Protein AF-A0A0R3U0Z1-F1 (afdb_monomer_lite)

pLDDT: mean 72.23, std 14.47, range [41.09, 92.5]

Radius of gyration: 38.08 Å; chains: 1; bounding box: 72×52×108 Å

Organism: Rodentolepis nana (NCBI:txid102285)

Foldseek 3Di:
DADPNHPPDDDDPVPPVVVVVVVVVVVVVVVVCVVVVVVVVVCVVVVPPVVVVVVLVVLLVVLLVVLQAPPDPDSVPDDDDDDDPDPDDDSNRSSVVSCVVVVPPDDRHHDPDPDDPVVVPPDPPPPPPDDDPPVVVVVVVVVVCVVVVVVPPDDPDDDDDDDDDD

Structure (mmCIF, N/CA/C/O backbone):
data_AF-A0A0R3U0Z1-F1
#
_entry.id   AF-A0A0R3U0Z1-F1
#
loop_
_atom_site.group_PDB
_atom_site.id
_atom_site.type_symbol
_atom_site.label_atom_id
_atom_site.label_alt_id
_atom_site.label_comp_id
_atom_site.label_asym_id
_atom_site.label_entity_id
_atom_site.label_seq_id
_atom_site.pdbx_PDB_ins_code
_atom_site.Cartn_x
_atom_site.Cartn_y
_atom_site.Cartn_z
_atom_site.occupancy
_atom_site.B_iso_or_equiv
_atom_site.auth_seq_id
_atom_site.auth_comp_id
_atom_site.auth_asym_id
_atom_site.auth_atom_id
_atom_site.pdbx_PDB_model_num
ATOM 1 N N . MET A 1 1 ? 35.908 -20.410 -31.006 1.00 61.03 1 MET A N 1
ATOM 2 C CA . MET A 1 1 ? 35.664 -21.465 -29.996 1.00 61.03 1 MET A CA 1
ATOM 3 C C . MET A 1 1 ? 34.489 -22.310 -30.467 1.00 61.03 1 MET A C 1
ATOM 5 O O . MET A 1 1 ? 33.488 -21.735 -30.870 1.00 61.03 1 MET A O 1
ATOM 9 N N . LEU A 1 2 ? 34.620 -23.638 -30.472 1.00 56.75 2 LEU A N 1
ATOM 10 C CA . LEU A 1 2 ? 33.538 -24.586 -30.775 1.00 56.75 2 LEU A CA 1
ATOM 11 C C . LEU A 1 2 ? 33.122 -25.254 -29.457 1.00 56.75 2 LEU A C 1
ATOM 13 O O . LEU A 1 2 ? 33.997 -25.678 -28.705 1.00 56.75 2 LEU A O 1
ATOM 17 N N . TYR A 1 3 ? 31.822 -25.350 -29.177 1.00 65.00 3 TYR A N 1
ATOM 18 C CA . TYR A 1 3 ? 31.290 -26.142 -28.061 1.00 65.00 3 TYR A CA 1
ATOM 19 C C . TYR A 1 3 ? 30.489 -27.303 -28.647 1.00 65.00 3 TYR A C 1
ATOM 21 O O . TYR A 1 3 ? 29.633 -27.078 -29.499 1.00 65.00 3 TYR A O 1
ATOM 29 N N . CYS A 1 4 ? 30.803 -28.542 -28.252 1.00 76.38 4 CYS A N 1
ATOM 30 C CA . CYS A 1 4 ? 30.176 -29.759 -28.792 1.00 76.38 4 CYS A CA 1
ATOM 31 C C . CYS A 1 4 ? 30.097 -29.780 -30.333 1.00 76.38 4 CYS A C 1
ATOM 33 O O . CYS A 1 4 ? 29.047 -30.052 -30.907 1.00 76.38 4 CYS A O 1
ATOM 35 N N . CYS A 1 5 ? 31.210 -29.457 -31.001 1.00 83.56 5 CYS A N 1
ATOM 36 C CA . CYS A 1 5 ? 31.331 -29.434 -32.467 1.00 83.56 5 CYS A CA 1
ATOM 37 C C . CYS A 1 5 ? 30.418 -28.426 -33.198 1.00 83.56 5 CYS A C 1
ATOM 39 O O . CYS A 1 5 ? 30.415 -28.408 -34.426 1.00 83.56 5 CYS A O 1
ATOM 41 N N . ALA A 1 6 ? 29.709 -27.549 -32.480 1.00 75.19 6 ALA A N 1
ATOM 42 C CA . ALA A 1 6 ? 28.919 -26.465 -33.054 1.00 75.19 6 ALA A CA 1
ATOM 43 C C . ALA A 1 6 ? 29.624 -25.103 -32.875 1.00 75.19 6 ALA A C 1
ATOM 45 O O . ALA A 1 6 ? 30.307 -24.892 -31.861 1.00 75.19 6 ALA A O 1
ATOM 46 N N . PRO A 1 7 ? 29.470 -24.160 -33.832 1.00 73.81 7 PRO A N 1
ATOM 47 C CA . PRO A 1 7 ? 29.913 -22.777 -33.669 1.00 73.81 7 PRO A CA 1
ATOM 48 C C . PRO A 1 7 ? 29.290 -22.187 -32.407 1.00 73.81 7 PRO A C 1
ATOM 50 O O . PRO A 1 7 ? 28.069 -22.064 -32.311 1.00 73.81 7 PRO A O 1
ATOM 53 N N . LEU A 1 8 ? 30.123 -21.830 -31.429 1.00 68.38 8 LEU A N 1
ATOM 54 C CA . LEU A 1 8 ? 29.648 -21.111 -30.257 1.00 68.38 8 LEU A CA 1
ATOM 55 C C . LEU A 1 8 ? 29.430 -19.655 -30.679 1.00 68.38 8 LEU A C 1
ATOM 57 O O . LEU A 1 8 ? 30.377 -18.874 -30.760 1.00 68.38 8 LEU A O 1
ATOM 61 N N . ILE A 1 9 ? 28.188 -19.320 -31.025 1.00 69.69 9 ILE A N 1
ATOM 62 C CA . ILE A 1 9 ? 27.790 -17.956 -31.373 1.00 69.69 9 ILE A CA 1
ATOM 63 C C . ILE A 1 9 ? 27.539 -17.210 -30.062 1.00 69.69 9 ILE A C 1
ATOM 65 O O . ILE A 1 9 ? 26.477 -17.329 -29.455 1.00 69.69 9 ILE A O 1
ATOM 69 N N . THR A 1 10 ? 28.541 -16.471 -29.597 1.00 67.12 10 THR A N 1
ATOM 70 C CA . THR A 1 10 ? 28.412 -15.582 -28.440 1.00 67.12 10 THR A CA 1
ATOM 71 C C . THR A 1 10 ? 27.797 -14.260 -28.886 1.00 67.12 10 THR A C 1
ATOM 73 O O . THR A 1 10 ? 28.242 -13.660 -29.864 1.00 67.12 10 THR A O 1
ATOM 76 N N . ALA A 1 11 ? 26.775 -13.791 -28.174 1.00 68.38 11 ALA A N 1
ATOM 77 C CA . ALA A 1 11 ? 26.224 -12.461 -28.400 1.00 68.38 11 ALA A CA 1
ATOM 78 C C . ALA A 1 11 ? 27.300 -11.396 -28.110 1.00 68.38 11 ALA A C 1
ATOM 80 O O . ALA A 1 11 ? 28.007 -11.484 -27.107 1.00 68.38 11 ALA A O 1
ATOM 81 N N . THR A 1 12 ? 27.430 -10.396 -28.985 1.00 75.25 12 THR A N 1
ATOM 82 C CA . THR A 1 12 ? 28.311 -9.231 -28.780 1.00 75.25 12 THR A CA 1
ATOM 83 C C . THR A 1 12 ? 28.004 -8.540 -27.448 1.00 75.25 12 THR A C 1
ATOM 85 O O . THR A 1 12 ? 26.834 -8.434 -27.080 1.00 75.25 12 THR A O 1
ATOM 88 N N . GLU A 1 13 ? 29.012 -8.011 -26.744 1.00 72.12 13 GLU A N 1
ATOM 89 C CA . GLU A 1 13 ? 28.826 -7.336 -25.439 1.00 72.12 13 GLU A CA 1
ATOM 90 C C . GLU A 1 13 ? 27.731 -6.258 -25.469 1.00 72.12 13 GLU A C 1
ATOM 92 O O . GLU A 1 13 ? 26.917 -6.167 -24.553 1.00 72.12 13 GLU A O 1
ATOM 97 N N . VAL A 1 14 ? 27.625 -5.531 -26.585 1.00 75.88 14 VAL A N 1
ATOM 98 C CA . VAL A 1 14 ? 26.602 -4.497 -26.830 1.00 75.88 14 VAL A CA 1
ATOM 99 C C . VAL A 1 14 ? 25.166 -5.047 -26.752 1.00 75.88 14 VAL A C 1
ATOM 101 O O . VAL A 1 14 ? 24.231 -4.328 -26.412 1.00 75.88 14 VAL A O 1
ATOM 104 N N . THR A 1 15 ? 24.975 -6.335 -27.047 1.00 76.94 15 THR A N 1
ATOM 105 C CA . THR A 1 15 ? 23.671 -7.020 -27.017 1.00 76.94 15 THR A CA 1
ATOM 106 C C . THR A 1 15 ? 23.395 -7.770 -25.712 1.00 76.94 15 THR A C 1
ATOM 108 O O . THR A 1 15 ? 22.242 -8.113 -25.453 1.00 76.94 15 THR A O 1
ATOM 111 N N . LEU A 1 16 ? 24.409 -7.990 -24.867 1.00 82.44 16 LEU A N 1
ATOM 112 C CA . LEU A 1 16 ? 24.247 -8.694 -23.591 1.00 82.44 16 LEU A CA 1
ATOM 113 C C . LEU A 1 16 ? 23.512 -7.839 -22.552 1.00 82.44 16 LEU A C 1
ATOM 115 O O . LEU A 1 16 ? 22.578 -8.324 -21.918 1.00 82.44 16 LEU A O 1
ATOM 119 N N . GLU A 1 17 ? 23.860 -6.557 -22.425 1.00 85.12 17 GLU A N 1
ATOM 120 C CA . GLU A 1 17 ? 23.264 -5.668 -21.417 1.00 85.12 17 GLU A CA 1
ATOM 121 C C . GLU A 1 17 ? 21.737 -5.464 -21.609 1.00 85.12 17 GLU A C 1
ATOM 123 O O . GLU A 1 17 ? 20.979 -5.594 -20.637 1.00 85.12 17 GLU A O 1
ATOM 128 N N . PRO A 1 18 ? 21.213 -5.208 -22.830 1.00 87.50 18 PRO A N 1
ATOM 129 C CA . PRO A 1 18 ? 19.767 -5.120 -23.049 1.00 87.50 18 PRO A CA 1
ATOM 130 C C . PRO A 1 18 ? 19.043 -6.456 -22.828 1.00 87.50 18 PRO A C 1
ATOM 132 O O . PRO A 1 18 ? 17.908 -6.474 -22.331 1.00 87.50 18 PRO A O 1
ATOM 135 N N . LEU A 1 19 ? 19.693 -7.574 -23.177 1.00 87.12 19 LEU A N 1
ATOM 136 C CA . LEU A 1 19 ? 19.143 -8.918 -23.012 1.00 87.12 19 LEU A CA 1
ATOM 137 C C . LEU A 1 19 ? 19.003 -9.268 -21.530 1.00 87.12 19 LEU A C 1
ATOM 139 O O . LEU A 1 19 ? 17.933 -9.694 -21.098 1.00 87.12 19 LEU A O 1
ATOM 143 N N . GLU A 1 20 ? 20.040 -9.008 -20.736 1.00 87.88 20 GLU A N 1
ATOM 144 C CA . GLU A 1 20 ? 20.043 -9.236 -19.293 1.00 87.88 20 GLU A CA 1
ATOM 145 C C . GLU A 1 20 ? 18.968 -8.396 -18.588 1.00 87.88 20 GLU A C 1
ATOM 147 O O . GLU A 1 20 ? 18.186 -8.914 -17.786 1.00 87.88 20 GLU A O 1
ATOM 152 N N . LYS A 1 21 ? 18.841 -7.110 -18.942 1.00 91.00 21 LYS A N 1
ATOM 153 C CA . LYS A 1 21 ? 17.776 -6.238 -18.415 1.00 91.00 21 LYS A CA 1
ATOM 154 C C . LYS A 1 21 ? 16.383 -6.777 -18.734 1.00 91.00 21 LYS A C 1
ATOM 156 O O . LYS A 1 21 ? 15.506 -6.775 -17.865 1.00 91.00 21 LYS A O 1
ATOM 161 N N . THR A 1 22 ? 16.170 -7.241 -19.963 1.00 90.75 22 THR A N 1
ATOM 162 C CA . THR A 1 22 ? 14.886 -7.804 -20.403 1.00 90.75 22 THR A CA 1
ATOM 163 C C . THR A 1 22 ? 14.571 -9.102 -19.671 1.00 90.75 22 THR A C 1
ATOM 165 O O . THR A 1 22 ? 13.462 -9.268 -19.160 1.00 90.75 22 THR A O 1
ATOM 168 N N . HIS A 1 23 ? 15.562 -9.982 -19.546 1.00 90.44 23 HIS A N 1
ATOM 169 C CA . HIS A 1 23 ? 15.442 -11.251 -18.842 1.00 90.44 23 HIS A CA 1
ATOM 170 C C . HIS A 1 23 ? 15.105 -11.041 -17.360 1.00 90.44 23 HIS A C 1
ATOM 172 O O . HIS A 1 23 ? 14.113 -11.571 -16.861 1.00 90.44 23 HIS A O 1
ATOM 178 N N . ASN A 1 24 ? 15.853 -10.180 -16.666 1.00 92.50 24 ASN A N 1
ATOM 179 C CA . ASN A 1 24 ? 15.618 -9.868 -15.255 1.00 92.50 24 ASN A CA 1
ATOM 180 C C . ASN A 1 24 ? 14.246 -9.219 -15.024 1.00 92.50 24 ASN A C 1
ATOM 182 O O . ASN A 1 24 ? 13.575 -9.484 -14.021 1.00 92.50 24 ASN A O 1
ATOM 186 N N . LYS A 1 25 ? 13.781 -8.397 -15.973 1.00 89.81 25 LYS A N 1
ATOM 187 C CA . LYS A 1 25 ? 12.431 -7.827 -15.941 1.00 89.81 25 LYS A CA 1
ATOM 188 C C . LYS A 1 25 ? 11.359 -8.909 -16.093 1.00 89.81 25 LYS A C 1
ATOM 190 O O . LYS A 1 25 ? 10.396 -8.894 -15.327 1.00 89.81 25 LYS A O 1
ATOM 195 N N . ALA A 1 26 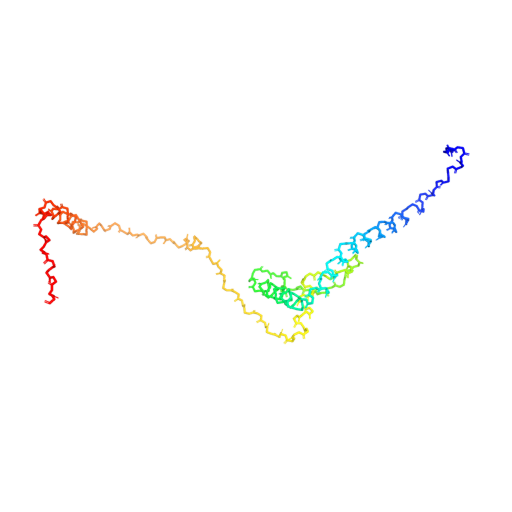? 11.533 -9.845 -17.025 1.00 90.81 26 ALA A N 1
ATOM 196 C CA . ALA A 1 26 ? 10.617 -10.966 -17.223 1.00 90.81 26 ALA A CA 1
ATOM 197 C C . ALA A 1 26 ? 10.558 -11.873 -15.985 1.00 90.81 26 ALA A C 1
ATOM 199 O O . ALA A 1 26 ? 9.470 -12.142 -15.479 1.00 90.81 26 ALA A O 1
ATOM 200 N N . LEU A 1 27 ? 11.711 -12.249 -15.422 1.00 91.31 27 LEU A N 1
ATOM 201 C CA . LEU A 1 27 ? 11.781 -13.049 -14.196 1.00 91.31 27 LEU A CA 1
ATOM 202 C C . LEU A 1 27 ? 11.074 -12.371 -13.023 1.00 91.31 27 LEU A C 1
ATOM 204 O O . LEU A 1 27 ? 10.309 -13.007 -12.304 1.00 91.31 27 LEU A O 1
ATOM 208 N N . ARG A 1 28 ? 11.273 -11.063 -12.833 1.00 91.25 28 ARG A N 1
ATOM 209 C CA . ARG A 1 28 ? 10.599 -10.320 -11.762 1.00 91.25 28 ARG A CA 1
ATOM 210 C C . ARG A 1 28 ? 9.079 -10.296 -11.940 1.00 91.25 28 ARG A C 1
ATOM 212 O O . ARG A 1 28 ? 8.364 -10.368 -10.941 1.00 91.25 28 ARG A O 1
ATOM 219 N N . LEU A 1 29 ? 8.590 -10.192 -13.176 1.00 84.19 29 LEU A N 1
ATOM 220 C CA . LEU A 1 29 ? 7.157 -10.256 -13.479 1.00 84.19 29 LEU A CA 1
ATOM 221 C C . LEU A 1 29 ? 6.587 -11.649 -13.200 1.00 84.19 29 LEU A C 1
ATOM 223 O O . LEU A 1 29 ? 5.560 -11.745 -12.535 1.00 84.19 29 LEU A O 1
ATOM 227 N N . ILE A 1 30 ? 7.273 -12.708 -13.635 1.00 87.06 30 ILE A N 1
ATOM 228 C CA . ILE A 1 30 ? 6.863 -14.099 -13.403 1.00 87.06 30 ILE A CA 1
ATOM 229 C C . ILE A 1 30 ? 6.828 -14.397 -11.902 1.00 87.06 30 ILE A C 1
ATOM 231 O O . ILE A 1 30 ? 5.803 -14.831 -11.386 1.00 87.06 30 ILE A O 1
ATOM 235 N N . THR A 1 31 ? 7.900 -14.085 -11.173 1.00 87.62 31 THR A N 1
ATOM 236 C CA . THR A 1 31 ? 7.974 -14.298 -9.720 1.00 87.62 31 THR A CA 1
ATOM 237 C C . THR A 1 31 ? 6.934 -13.469 -8.968 1.00 87.62 31 THR A C 1
ATOM 239 O O . THR A 1 31 ? 6.323 -13.949 -8.013 1.00 87.62 31 THR A O 1
ATOM 242 N N . GLY A 1 32 ? 6.695 -12.226 -9.401 1.00 87.00 32 GLY A N 1
ATOM 243 C CA . GLY A 1 32 ? 5.632 -11.385 -8.856 1.00 87.00 32 GLY A CA 1
ATOM 244 C C . GLY A 1 32 ? 4.247 -11.996 -9.070 1.00 87.00 32 GLY A C 1
ATOM 245 O O . GLY A 1 32 ? 3.485 -12.103 -8.112 1.00 87.00 32 GLY A O 1
ATOM 246 N N . GLY A 1 33 ? 3.962 -12.450 -10.293 1.00 82.31 33 GLY A N 1
ATOM 247 C CA . GLY A 1 33 ? 2.707 -13.100 -10.665 1.00 82.31 33 GLY A CA 1
ATOM 248 C C . GLY A 1 33 ? 2.471 -14.403 -9.907 1.00 82.31 33 GLY A C 1
ATOM 249 O O . GLY A 1 33 ? 1.416 -14.574 -9.314 1.00 82.31 33 GLY A O 1
ATOM 250 N N . ILE A 1 34 ? 3.468 -15.288 -9.819 1.00 85.38 34 ILE A N 1
ATOM 251 C CA . ILE A 1 34 ? 3.376 -16.540 -9.045 1.00 85.38 34 ILE A CA 1
ATOM 252 C C . ILE A 1 34 ? 3.060 -16.261 -7.569 1.00 85.38 34 ILE A C 1
ATOM 254 O O . ILE A 1 34 ? 2.351 -17.038 -6.936 1.00 85.38 34 ILE A O 1
ATOM 258 N N . LYS A 1 35 ? 3.550 -15.147 -7.011 1.00 82.88 35 LYS A N 1
ATOM 259 C CA . LYS A 1 35 ? 3.258 -14.763 -5.627 1.00 82.88 35 LYS A CA 1
ATOM 260 C C . LYS A 1 35 ? 1.862 -14.159 -5.459 1.00 82.88 35 LYS A C 1
ATOM 262 O O . LYS A 1 35 ? 1.231 -14.411 -4.438 1.00 82.88 35 LYS A O 1
ATOM 267 N N . SER A 1 36 ? 1.391 -13.351 -6.410 1.00 79.38 36 SER A N 1
ATOM 268 C CA . SER A 1 36 ? 0.087 -12.687 -6.302 1.00 79.38 36 SER A CA 1
ATOM 269 C C . SER A 1 36 ? -1.078 -13.589 -6.707 1.00 79.38 36 SER A C 1
ATOM 271 O O . SER A 1 36 ? -2.110 -13.540 -6.055 1.00 79.38 36 SER A O 1
ATOM 273 N N . ILE A 1 37 ? -0.911 -14.469 -7.700 1.00 77.06 37 ILE A N 1
ATOM 274 C CA . ILE A 1 37 ? -1.989 -15.311 -8.248 1.00 77.06 37 ILE A CA 1
ATOM 275 C C . ILE A 1 37 ? -2.672 -16.182 -7.176 1.00 77.06 37 ILE A C 1
ATOM 277 O O . ILE A 1 37 ? -3.898 -16.149 -7.107 1.00 77.06 37 ILE A O 1
ATOM 281 N N . PRO A 1 38 ? -1.962 -16.915 -6.294 1.00 76.62 38 PRO A N 1
ATOM 282 C CA . PRO A 1 38 ? -2.609 -17.682 -5.229 1.00 76.62 38 PRO A CA 1
ATOM 283 C C . PRO A 1 38 ? -3.304 -16.793 -4.193 1.00 76.62 38 PRO A C 1
ATOM 285 O O . PRO A 1 38 ? -4.335 -17.178 -3.656 1.00 76.62 38 PRO A O 1
ATOM 288 N N . ILE A 1 39 ? -2.765 -15.599 -3.924 1.00 78.25 39 ILE A N 1
ATOM 289 C CA . ILE A 1 39 ? -3.358 -14.635 -2.987 1.00 78.25 39 ILE A CA 1
ATOM 290 C C . ILE A 1 39 ? -4.661 -14.079 -3.566 1.00 78.25 39 ILE A C 1
ATOM 292 O O . ILE A 1 39 ? -5.673 -14.051 -2.872 1.00 78.25 39 ILE A O 1
ATOM 296 N N . ASP A 1 40 ? -4.647 -13.685 -4.838 1.00 74.81 40 ASP A N 1
ATOM 297 C CA . ASP A 1 40 ? -5.805 -13.146 -5.547 1.00 74.81 40 ASP A CA 1
ATOM 298 C C . ASP A 1 40 ? -6.880 -14.226 -5.745 1.00 74.81 40 ASP A C 1
ATOM 300 O O . ASP A 1 40 ? -8.061 -13.970 -5.518 1.00 74.81 40 ASP A O 1
ATOM 304 N N . ALA A 1 41 ? -6.481 -15.458 -6.084 1.00 73.94 41 ALA A N 1
ATOM 305 C CA . ALA A 1 41 ? -7.381 -16.605 -6.177 1.00 73.94 41 ALA A CA 1
ATOM 306 C C . ALA A 1 41 ? -8.001 -16.946 -4.817 1.00 73.94 41 ALA A C 1
ATOM 308 O O . ALA A 1 41 ? -9.207 -17.153 -4.730 1.00 73.94 41 ALA A O 1
ATOM 309 N N . MET A 1 42 ? -7.210 -16.946 -3.740 1.00 77.81 42 MET A N 1
ATOM 310 C CA . MET A 1 42 ? -7.724 -17.164 -2.388 1.00 77.81 42 MET A CA 1
ATOM 311 C C . MET A 1 42 ? -8.690 -16.046 -1.982 1.00 77.81 42 MET A C 1
ATOM 313 O O . MET A 1 42 ? -9.758 -16.326 -1.444 1.00 77.81 42 MET A O 1
ATOM 317 N N . LEU A 1 43 ? -8.370 -14.787 -2.286 1.00 71.75 43 LEU A N 1
ATOM 318 C CA . LEU A 1 43 ? -9.250 -13.648 -2.029 1.00 71.75 43 LEU A CA 1
ATOM 319 C C . LEU A 1 43 ? -10.584 -13.772 -2.787 1.00 71.75 43 LEU A C 1
ATOM 321 O O . LEU A 1 43 ? -11.642 -13.534 -2.203 1.00 71.75 43 LEU A O 1
ATOM 325 N N . LEU A 1 44 ? -10.534 -14.189 -4.057 1.00 70.00 44 LEU A N 1
ATOM 326 C CA . LEU A 1 44 ? -11.704 -14.419 -4.906 1.00 70.00 44 LEU A CA 1
ATOM 327 C C . LEU A 1 44 ? -12.566 -15.581 -4.388 1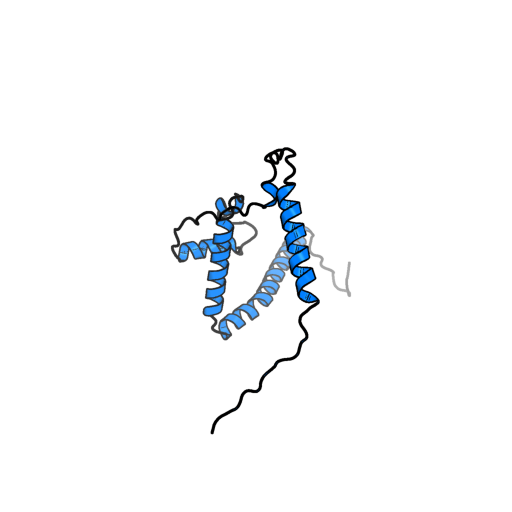.00 70.00 44 LEU A C 1
ATOM 329 O O . LEU A 1 44 ? -13.775 -15.429 -4.248 1.00 70.00 44 LEU A O 1
ATOM 333 N N . VAL A 1 45 ? -11.943 -16.718 -4.060 1.00 66.31 45 VAL A N 1
ATOM 334 C CA . VAL A 1 45 ? -12.619 -17.940 -3.586 1.00 66.31 45 VAL A CA 1
ATOM 335 C C . VAL A 1 45 ? -13.263 -17.739 -2.218 1.00 66.31 45 VAL A C 1
ATOM 337 O O . VAL A 1 45 ? -14.364 -18.223 -1.978 1.00 66.31 45 VAL A O 1
ATOM 340 N N . THR A 1 46 ? -12.611 -16.995 -1.322 1.00 71.19 46 THR A N 1
ATOM 341 C CA . THR A 1 46 ? -13.151 -16.750 0.024 1.00 71.19 46 THR A CA 1
ATOM 342 C C . THR A 1 46 ? -14.277 -15.705 0.010 1.00 71.19 46 THR A C 1
ATOM 344 O O . THR A 1 46 ? -14.934 -15.509 1.030 1.00 71.19 46 THR A O 1
ATOM 347 N N . GLY A 1 47 ? -14.493 -14.990 -1.107 1.00 61.06 47 GLY A N 1
ATOM 348 C CA . GLY A 1 47 ? -15.515 -13.939 -1.218 1.00 61.06 47 GLY A CA 1
ATOM 349 C C . GLY A 1 47 ? -15.378 -12.853 -0.147 1.00 61.06 47 GLY A C 1
ATOM 350 O O . GLY A 1 47 ? -16.352 -12.197 0.223 1.00 61.06 47 GLY A O 1
ATOM 351 N N . SER A 1 48 ? -14.176 -12.687 0.405 1.00 62.62 48 SER A N 1
ATOM 352 C CA . SER A 1 48 ? -13.938 -11.974 1.652 1.00 62.62 48 SER A CA 1
ATOM 353 C C . SER A 1 48 ? -13.815 -10.471 1.410 1.00 62.62 48 SER A C 1
ATOM 355 O O . SER A 1 48 ? -12.815 -9.820 1.718 1.00 62.62 48 SER A O 1
ATOM 357 N N . THR A 1 49 ? -14.893 -9.877 0.901 1.00 63.09 49 THR A N 1
ATOM 358 C CA . THR A 1 49 ? -15.102 -8.422 0.887 1.00 63.09 49 THR A CA 1
ATOM 359 C C . THR A 1 49 ? -14.836 -7.813 2.269 1.00 63.09 49 THR A C 1
ATOM 361 O O . THR A 1 49 ? -14.249 -6.734 2.352 1.00 63.09 49 THR A O 1
ATOM 364 N N . ALA A 1 50 ? -15.151 -8.557 3.337 1.00 68.12 50 ALA A N 1
ATOM 365 C CA . ALA A 1 50 ? -14.851 -8.233 4.731 1.00 68.12 50 ALA A CA 1
ATOM 366 C C . ALA A 1 50 ? -13.344 -8.145 5.058 1.00 68.12 50 ALA A C 1
ATOM 368 O O . ALA A 1 50 ? -12.931 -7.314 5.863 1.00 68.12 50 ALA A O 1
ATOM 369 N N . ILE A 1 51 ? -12.493 -8.965 4.432 1.00 75.69 51 ILE A N 1
ATOM 370 C CA . ILE A 1 51 ? -11.038 -8.911 4.648 1.00 75.69 51 ILE A CA 1
ATOM 371 C C . ILE A 1 51 ? -10.455 -7.709 3.904 1.00 75.69 51 ILE A C 1
ATOM 373 O O . ILE A 1 51 ? -9.669 -6.947 4.468 1.00 75.69 51 ILE A O 1
ATOM 377 N N . CYS A 1 52 ? -10.881 -7.476 2.659 1.00 76.50 52 CYS A N 1
ATOM 378 C CA . CYS A 1 52 ? -10.485 -6.277 1.921 1.00 76.50 52 CYS A CA 1
ATOM 379 C C . CYS A 1 52 ? -10.923 -4.983 2.619 1.00 76.50 52 CYS A C 1
ATOM 381 O O . CYS A 1 52 ? -10.148 -4.025 2.646 1.00 76.50 52 CYS A O 1
ATOM 383 N N . SER A 1 53 ? -12.137 -4.926 3.173 1.00 82.38 53 SER A N 1
ATOM 384 C CA . SER A 1 53 ? -12.600 -3.760 3.932 1.00 82.38 53 SER A CA 1
ATOM 385 C C . SER A 1 53 ? -11.797 -3.574 5.219 1.00 82.38 53 SER A C 1
ATOM 387 O O . SER A 1 53 ? -11.333 -2.462 5.467 1.00 82.38 53 SER A O 1
ATOM 389 N N . LEU A 1 54 ? -11.513 -4.651 5.961 1.00 83.06 54 LEU A N 1
ATOM 390 C CA . LEU A 1 54 ? -10.659 -4.614 7.149 1.00 83.06 54 LEU A CA 1
ATOM 391 C C . LEU A 1 54 ? -9.259 -4.075 6.823 1.00 83.06 54 LEU A C 1
ATOM 393 O O . LEU A 1 54 ? -8.750 -3.202 7.521 1.00 83.06 54 LEU A O 1
ATOM 397 N N . PHE A 1 55 ? -8.629 -4.542 5.741 1.00 83.88 55 PHE A N 1
ATOM 398 C CA . PHE A 1 55 ? -7.319 -4.033 5.327 1.00 83.88 55 PHE A CA 1
ATOM 399 C C . PHE A 1 55 ? -7.358 -2.543 4.977 1.00 83.88 55 PHE A C 1
ATOM 401 O O . PHE A 1 55 ? -6.455 -1.806 5.379 1.00 83.88 55 PHE A O 1
ATOM 408 N N . LYS A 1 56 ? -8.399 -2.083 4.270 1.00 86.38 56 LYS A N 1
ATOM 409 C CA . LYS A 1 56 ? -8.591 -0.656 3.959 1.00 86.38 56 LYS A CA 1
ATOM 410 C C . LYS A 1 56 ? -8.745 0.170 5.237 1.00 86.38 56 LYS A C 1
ATOM 412 O O . LYS A 1 56 ? -8.091 1.202 5.369 1.00 86.38 56 LYS A O 1
ATOM 417 N N . GLU A 1 57 ? -9.543 -0.310 6.187 1.00 87.81 57 GLU A N 1
ATOM 418 C CA . GLU A 1 57 ? -9.751 0.334 7.484 1.00 87.81 57 GLU A CA 1
ATOM 419 C C . GLU A 1 57 ? -8.440 0.424 8.280 1.00 87.81 57 GLU A C 1
ATOM 421 O O . GLU A 1 57 ? -8.029 1.511 8.689 1.00 87.81 57 GLU A O 1
ATOM 426 N N . LYS A 1 58 ? -7.721 -0.694 8.445 1.00 88.69 58 LYS A N 1
ATOM 427 C CA . LYS A 1 58 ? -6.447 -0.727 9.182 1.00 88.69 58 LYS A CA 1
ATOM 428 C C . LYS A 1 58 ? -5.376 0.142 8.521 1.00 88.69 58 LYS A C 1
ATOM 430 O O . LYS A 1 58 ? -4.657 0.849 9.228 1.00 88.69 58 LYS A O 1
ATOM 435 N N . ALA A 1 59 ? -5.288 0.136 7.190 1.00 88.75 59 ALA A N 1
ATOM 436 C CA . ALA A 1 59 ? -4.361 0.989 6.448 1.00 88.75 59 ALA A CA 1
ATOM 437 C C . ALA A 1 59 ? -4.665 2.480 6.661 1.00 88.75 59 ALA A C 1
ATOM 439 O O . ALA A 1 59 ? -3.747 3.269 6.894 1.00 88.75 59 ALA A O 1
ATOM 440 N N . LEU A 1 60 ? -5.946 2.858 6.639 1.00 89.38 60 LEU A N 1
ATOM 441 C CA . LEU A 1 60 ? -6.380 4.232 6.867 1.00 89.38 60 LEU A CA 1
ATOM 442 C C . LEU A 1 60 ? -6.123 4.680 8.313 1.00 89.38 60 LEU A C 1
ATOM 444 O O . LEU A 1 60 ? -5.573 5.759 8.527 1.00 89.38 60 LEU A O 1
ATOM 448 N N . ILE A 1 61 ? -6.446 3.844 9.307 1.00 88.81 61 ILE A N 1
ATOM 449 C CA . ILE A 1 61 ? -6.162 4.121 10.725 1.00 88.81 61 ILE A CA 1
ATOM 450 C C . ILE A 1 61 ? -4.665 4.342 10.935 1.00 88.81 61 ILE A C 1
ATOM 452 O O . ILE A 1 61 ? -4.267 5.291 11.610 1.00 88.81 61 ILE A O 1
ATOM 456 N N . MET A 1 62 ? -3.825 3.480 10.362 1.00 89.19 62 MET A N 1
ATOM 457 C CA . MET A 1 62 ? -2.377 3.615 10.471 1.00 89.19 62 MET A CA 1
ATOM 458 C C . MET A 1 62 ? -1.887 4.921 9.839 1.00 89.19 62 MET A C 1
ATOM 460 O O . MET A 1 62 ? -1.122 5.646 10.467 1.00 89.19 62 MET A O 1
ATOM 464 N N . TYR A 1 63 ? -2.370 5.263 8.643 1.00 88.12 63 TYR A N 1
ATOM 465 C CA . TYR A 1 63 ? -2.037 6.526 7.985 1.00 88.12 63 TYR A CA 1
ATOM 466 C C . TYR A 1 63 ? -2.436 7.748 8.827 1.00 88.12 63 TYR A C 1
ATOM 468 O O . TYR A 1 63 ? -1.626 8.649 9.034 1.00 88.12 63 TYR A O 1
ATOM 476 N N . LEU A 1 64 ? -3.647 7.755 9.393 1.00 87.12 64 LEU A N 1
ATOM 477 C CA . LEU A 1 64 ? -4.099 8.829 10.279 1.00 87.12 64 LEU A CA 1
ATOM 478 C C . LEU A 1 64 ? -3.259 8.915 11.557 1.00 87.12 64 LEU A C 1
ATOM 480 O O . LEU A 1 64 ? -2.978 10.017 12.013 1.00 87.12 64 LEU A O 1
ATOM 484 N N . LYS A 1 65 ? -2.831 7.783 12.130 1.00 85.94 65 LYS A N 1
ATOM 485 C CA . LYS A 1 65 ? -1.922 7.771 13.286 1.00 85.94 65 LYS A CA 1
ATOM 486 C C . LYS A 1 65 ? -0.576 8.401 12.947 1.00 85.94 65 LYS A C 1
ATOM 488 O O . LYS A 1 65 ? -0.105 9.220 13.726 1.00 85.94 65 LYS A O 1
ATOM 493 N N . LEU A 1 66 ? -0.002 8.071 11.790 1.00 85.31 66 LEU A N 1
ATOM 494 C CA . LEU A 1 66 ? 1.266 8.647 11.330 1.00 85.31 66 LEU A CA 1
ATOM 495 C C . LEU A 1 66 ? 1.176 10.170 11.171 1.00 85.31 66 LEU A C 1
ATOM 497 O O . LEU A 1 66 ? 2.076 10.878 11.604 1.00 85.31 66 LEU A O 1
ATOM 501 N N . LEU A 1 67 ? 0.057 10.684 10.651 1.00 82.12 67 LEU A N 1
ATOM 502 C CA . LEU A 1 67 ? -0.176 12.130 10.540 1.00 82.12 67 LEU A CA 1
ATOM 503 C C . LEU A 1 67 ? -0.308 12.852 11.889 1.00 82.12 67 LEU A C 1
ATOM 505 O O . LEU A 1 67 ? -0.121 14.064 11.947 1.00 82.12 67 LEU A O 1
ATOM 509 N N . ARG A 1 68 ? -0.672 12.142 12.962 1.00 82.75 68 ARG A N 1
ATOM 510 C CA . ARG A 1 68 ? -0.854 12.732 14.299 1.00 82.75 68 ARG A CA 1
ATOM 511 C C . ARG A 1 68 ? 0.427 12.787 15.127 1.00 82.75 68 ARG A C 1
ATOM 513 O O . ARG A 1 68 ? 0.392 13.317 16.238 1.00 82.75 68 ARG A O 1
ATOM 520 N N . ILE A 1 69 ? 1.529 12.221 14.636 1.00 81.19 69 ILE A N 1
ATOM 521 C CA . ILE A 1 69 ? 2.815 12.245 15.333 1.00 81.19 69 ILE A CA 1
ATOM 522 C C . ILE A 1 69 ? 3.377 13.669 15.247 1.00 81.19 69 ILE A C 1
ATOM 524 O O . ILE A 1 69 ? 3.799 14.116 14.186 1.00 81.19 69 ILE A O 1
ATOM 528 N N . ALA A 1 70 ? 3.383 14.376 16.380 1.00 64.50 70 ALA A N 1
ATOM 529 C CA . ALA A 1 70 ? 3.707 15.804 16.466 1.00 64.50 70 ALA A CA 1
ATOM 530 C C . ALA A 1 70 ? 5.121 16.179 15.977 1.00 64.50 70 ALA A C 1
ATOM 532 O O . ALA A 1 70 ? 5.356 17.327 15.616 1.00 64.50 70 ALA A O 1
ATOM 533 N N . MET A 1 71 ? 6.053 15.222 15.960 1.00 65.62 71 MET A N 1
ATOM 534 C CA . MET A 1 71 ? 7.460 15.448 15.605 1.00 65.62 71 MET A CA 1
ATOM 535 C C . MET A 1 71 ? 7.809 15.065 14.162 1.00 65.62 71 MET A C 1
ATOM 537 O O . MET A 1 71 ? 8.934 15.314 13.734 1.00 65.62 71 MET A O 1
ATOM 541 N N . ASP A 1 72 ? 6.885 14.473 13.395 1.00 68.50 72 ASP A N 1
ATOM 542 C CA . ASP A 1 72 ? 7.206 13.991 12.052 1.00 68.50 72 ASP A CA 1
ATOM 543 C C . ASP A 1 72 ? 6.736 14.948 10.943 1.00 68.50 72 ASP A C 1
ATOM 545 O O . ASP A 1 72 ? 5.549 15.086 10.622 1.00 68.50 72 ASP A O 1
ATOM 549 N N . ARG A 1 73 ? 7.709 15.622 10.319 1.00 77.06 73 ARG A N 1
ATOM 550 C CA . ARG A 1 73 ? 7.472 16.503 9.164 1.00 77.06 73 ARG A CA 1
ATOM 551 C C . ARG A 1 73 ? 7.299 15.713 7.865 1.00 77.06 73 ARG A C 1
ATOM 553 O O . ARG A 1 73 ? 6.749 16.239 6.899 1.00 77.06 73 ARG A O 1
ATOM 560 N N . PHE A 1 74 ? 7.772 14.468 7.827 1.00 82.44 74 PHE A N 1
ATOM 561 C CA . PHE A 1 74 ? 7.785 13.651 6.622 1.00 82.44 74 PHE A CA 1
ATOM 562 C C . PHE A 1 74 ? 6.369 13.273 6.172 1.00 82.44 74 PHE A C 1
ATOM 564 O O . PHE A 1 74 ? 6.008 13.537 5.029 1.00 82.44 74 PHE A O 1
ATOM 571 N N . PHE A 1 75 ? 5.534 12.718 7.054 1.00 80.75 75 PHE A N 1
ATOM 572 C CA . PHE A 1 75 ? 4.175 12.289 6.705 1.00 80.75 75 PHE A CA 1
ATOM 573 C C . PHE A 1 75 ? 3.216 13.461 6.473 1.00 80.75 75 PHE A C 1
ATOM 575 O O . PHE A 1 75 ? 2.309 13.345 5.652 1.00 80.75 75 PHE A O 1
ATOM 582 N N . SER A 1 76 ? 3.422 14.591 7.154 1.00 77.56 76 SER A N 1
ATOM 583 C CA . SER A 1 76 ? 2.594 15.797 7.000 1.00 77.56 76 SER A CA 1
ATOM 584 C C . SER A 1 76 ? 2.845 16.546 5.686 1.00 77.56 76 SER A C 1
ATOM 586 O O . SER A 1 76 ? 1.935 17.194 5.176 1.00 77.56 76 SER A O 1
ATOM 588 N N . THR A 1 77 ? 4.049 16.430 5.119 1.00 83.56 77 THR A N 1
ATOM 589 C CA . THR A 1 77 ? 4.432 17.041 3.828 1.00 83.56 77 THR A CA 1
ATOM 590 C C . THR A 1 77 ? 4.482 16.039 2.677 1.00 83.56 77 THR A C 1
ATOM 592 O O . THR A 1 77 ? 4.856 16.388 1.557 1.00 83.56 77 THR A O 1
ATOM 595 N N . TYR A 1 78 ? 4.117 14.782 2.935 1.00 83.56 78 TYR A N 1
ATOM 596 C CA . TYR A 1 78 ? 4.202 13.723 1.946 1.00 83.56 78 TYR A CA 1
ATOM 597 C C . TYR A 1 78 ? 3.239 13.964 0.781 1.00 83.56 78 TYR A C 1
ATOM 599 O O . TYR A 1 78 ? 2.020 13.986 0.951 1.00 83.56 78 TYR A O 1
ATOM 607 N N . GLU A 1 79 ? 3.789 14.032 -0.428 1.00 82.50 79 GLU A N 1
ATOM 608 C CA . GLU A 1 79 ? 3.023 14.103 -1.668 1.00 82.50 79 GLU A CA 1
ATOM 609 C C . GLU A 1 79 ? 3.173 12.817 -2.480 1.00 82.50 79 GLU A C 1
ATOM 611 O O . GLU A 1 79 ? 4.263 12.246 -2.611 1.00 82.50 79 GLU A O 1
ATOM 616 N N . ASN A 1 80 ? 2.072 12.370 -3.089 1.00 83.69 80 ASN A N 1
ATOM 617 C CA . ASN A 1 80 ? 2.114 11.250 -4.020 1.00 83.69 80 ASN A CA 1
ATOM 618 C C . ASN A 1 80 ? 2.755 11.683 -5.346 1.00 83.69 80 ASN A C 1
ATOM 620 O O . ASN A 1 80 ? 2.064 12.151 -6.247 1.00 83.69 80 ASN A O 1
ATOM 624 N N . ARG A 1 81 ? 4.075 11.526 -5.464 1.00 83.00 81 ARG A N 1
ATOM 625 C CA . ARG A 1 81 ? 4.810 11.783 -6.709 1.00 83.00 81 ARG A CA 1
ATOM 626 C C . ARG A 1 81 ? 5.006 10.505 -7.515 1.00 83.00 81 ARG A C 1
ATOM 628 O O . ARG A 1 81 ? 5.306 9.442 -6.960 1.00 83.00 81 ARG A O 1
ATOM 635 N N . THR A 1 82 ? 4.893 10.627 -8.833 1.00 77.25 82 THR A N 1
ATOM 636 C CA . THR A 1 82 ? 5.222 9.556 -9.776 1.00 77.25 82 THR A CA 1
ATOM 637 C C . THR A 1 82 ? 6.706 9.210 -9.686 1.00 77.25 82 THR A C 1
ATOM 639 O O . THR A 1 82 ? 7.552 10.099 -9.608 1.00 77.25 82 THR A O 1
ATOM 642 N N . ARG A 1 83 ? 7.041 7.917 -9.690 1.00 79.94 83 ARG A N 1
ATOM 643 C CA . ARG A 1 83 ? 8.428 7.435 -9.607 1.00 79.94 83 ARG A CA 1
ATOM 644 C C . ARG A 1 83 ? 8.805 6.730 -10.906 1.00 79.94 83 ARG A C 1
ATOM 646 O O . ARG A 1 83 ? 8.039 5.902 -11.380 1.00 79.94 83 ARG A O 1
ATOM 653 N N . HIS A 1 84 ? 10.001 6.994 -11.434 1.00 75.38 84 HIS A N 1
ATOM 654 C CA . HIS A 1 84 ? 10.439 6.442 -12.726 1.00 75.38 84 HIS A CA 1
ATOM 655 C C . HIS A 1 84 ? 10.584 4.910 -12.732 1.00 75.38 84 HIS A C 1
ATOM 657 O O . HIS A 1 84 ? 10.206 4.259 -13.698 1.00 75.38 84 HIS A O 1
ATOM 663 N N . LEU A 1 85 ? 11.106 4.319 -11.650 1.00 76.56 85 LEU A N 1
ATOM 664 C CA . LEU A 1 85 ? 11.420 2.880 -11.595 1.00 76.56 85 LEU A CA 1
ATOM 665 C C . LEU A 1 85 ? 10.383 2.035 -10.843 1.00 76.56 85 LEU A C 1
ATOM 667 O O . LEU A 1 85 ? 10.410 0.804 -10.914 1.00 76.56 85 LEU A O 1
ATOM 671 N N . LYS A 1 86 ? 9.485 2.670 -10.082 1.00 79.75 86 LYS A N 1
ATOM 672 C CA . LYS A 1 86 ? 8.517 1.973 -9.230 1.00 79.75 86 LYS A CA 1
ATOM 673 C C . LYS A 1 86 ? 7.101 2.282 -9.690 1.00 79.75 86 LYS A C 1
ATOM 675 O O . LYS A 1 86 ? 6.562 3.335 -9.374 1.00 79.75 86 LYS A O 1
ATOM 680 N N . THR A 1 87 ? 6.518 1.321 -10.396 1.00 74.75 87 THR A N 1
ATOM 681 C CA . THR A 1 87 ? 5.143 1.361 -10.912 1.00 74.75 87 THR A CA 1
ATOM 682 C C . THR A 1 87 ? 4.100 0.948 -9.876 1.00 74.75 87 THR A C 1
ATOM 684 O O . THR A 1 87 ? 2.935 1.308 -10.000 1.00 74.75 87 THR A O 1
ATOM 687 N N . GLN A 1 88 ? 4.500 0.213 -8.834 1.00 78.06 88 GLN A N 1
ATOM 688 C CA . GLN A 1 88 ? 3.583 -0.220 -7.783 1.00 78.06 88 GLN A CA 1
ATOM 689 C C . GLN A 1 88 ? 3.420 0.858 -6.709 1.00 78.06 88 GLN A C 1
ATOM 691 O O . GLN A 1 88 ? 4.399 1.296 -6.093 1.00 78.06 88 GLN A O 1
ATOM 696 N N . SER A 1 89 ? 2.165 1.218 -6.445 1.00 80.06 89 SER A N 1
ATOM 697 C CA . SER A 1 89 ? 1.785 2.122 -5.365 1.00 80.06 89 SER A CA 1
ATOM 698 C C . SER A 1 89 ? 2.155 1.543 -3.998 1.00 80.06 89 SER A C 1
ATOM 700 O O . SER A 1 89 ? 1.800 0.406 -3.680 1.00 80.06 89 SER A O 1
ATOM 702 N N . GLY A 1 90 ? 2.840 2.330 -3.175 1.00 84.38 90 GLY A N 1
ATOM 703 C CA . GLY A 1 90 ? 3.107 1.993 -1.781 1.00 84.38 90 GLY A CA 1
ATOM 704 C C . GLY A 1 90 ? 1.878 2.158 -0.884 1.00 84.38 90 GLY A C 1
ATOM 705 O O . GLY A 1 90 ? 0.857 2.722 -1.279 1.00 84.38 90 GLY A O 1
ATOM 706 N N . LEU A 1 91 ? 2.010 1.718 0.367 1.00 84.88 91 LEU A N 1
ATOM 707 C CA . LEU A 1 91 ? 0.923 1.748 1.346 1.00 84.88 91 LEU A CA 1
ATOM 708 C C . LEU A 1 91 ? 0.381 3.165 1.604 1.00 84.88 91 LEU A C 1
ATOM 710 O O . LEU A 1 91 ? -0.829 3.357 1.589 1.00 84.88 91 LEU A O 1
ATOM 714 N N . ILE A 1 92 ? 1.253 4.164 1.787 1.00 86.88 92 ILE A N 1
ATOM 715 C CA . ILE A 1 92 ? 0.837 5.558 2.046 1.00 86.88 92 ILE A CA 1
ATOM 716 C C . ILE A 1 92 ? 0.084 6.145 0.844 1.00 86.88 92 ILE A C 1
ATOM 718 O O . ILE A 1 92 ? -0.918 6.834 1.014 1.00 86.88 92 ILE A O 1
ATOM 722 N N . GLN A 1 93 ? 0.521 5.824 -0.378 1.00 88.69 93 GLN A N 1
ATOM 723 C CA . GLN A 1 93 ? -0.147 6.257 -1.609 1.00 88.69 93 GLN A CA 1
ATOM 724 C C . GLN A 1 93 ? -1.562 5.673 -1.686 1.00 88.69 93 GLN A C 1
ATOM 726 O O . GLN A 1 93 ? -2.522 6.415 -1.884 1.00 88.69 93 GLN A O 1
ATOM 731 N N . LYS A 1 94 ? -1.703 4.370 -1.415 1.00 88.62 94 LYS A N 1
ATOM 732 C CA . LYS A 1 94 ? -3.010 3.704 -1.372 1.00 88.62 94 LYS A CA 1
ATOM 733 C C . LYS A 1 94 ? -3.906 4.223 -0.250 1.00 88.62 94 LYS A C 1
ATOM 735 O O . LYS A 1 94 ? -5.096 4.407 -0.473 1.00 88.62 94 LYS A O 1
ATOM 740 N N . ALA A 1 95 ? -3.360 4.516 0.928 1.00 89.25 95 ALA A N 1
ATOM 741 C CA . ALA A 1 95 ? -4.128 5.093 2.030 1.00 89.25 95 ALA A CA 1
ATOM 742 C C . ALA A 1 95 ? -4.645 6.507 1.707 1.00 89.25 95 ALA A C 1
ATOM 744 O O . ALA A 1 95 ? -5.784 6.828 2.040 1.00 89.25 95 ALA A O 1
ATOM 745 N N . MET A 1 96 ? -3.860 7.334 1.008 1.00 87.94 96 MET A N 1
ATOM 746 C CA . MET A 1 96 ? -4.318 8.648 0.539 1.00 87.94 96 MET A CA 1
ATOM 747 C C . MET A 1 96 ? -5.400 8.550 -0.537 1.00 87.94 96 MET A C 1
ATOM 749 O O . MET A 1 96 ? -6.365 9.309 -0.490 1.00 87.94 96 MET A O 1
ATOM 753 N N . GLU A 1 97 ? -5.266 7.625 -1.492 1.00 89.69 97 GLU A N 1
ATOM 754 C CA . GLU A 1 97 ? -6.315 7.340 -2.483 1.00 89.69 97 GLU A CA 1
ATOM 755 C C . GLU A 1 97 ? -7.619 6.919 -1.793 1.00 89.69 97 GLU A C 1
ATOM 757 O O . GLU A 1 97 ? -8.681 7.447 -2.114 1.00 89.69 97 GLU A O 1
ATOM 762 N N . LEU A 1 98 ? -7.535 6.036 -0.792 1.00 90.12 98 LEU A N 1
ATOM 763 C CA . LEU A 1 98 ? -8.684 5.602 0.008 1.00 90.12 98 LEU A CA 1
ATOM 764 C C . LEU A 1 98 ? -9.310 6.753 0.801 1.00 90.12 98 LEU A C 1
ATOM 766 O O . LEU A 1 98 ? -10.528 6.898 0.789 1.00 90.12 98 LEU A O 1
ATOM 770 N N . LYS A 1 99 ? -8.496 7.596 1.450 1.00 88.94 99 LYS A N 1
ATOM 771 C CA . LYS A 1 99 ? -8.977 8.782 2.174 1.00 88.94 99 LYS A CA 1
ATOM 772 C C . LYS A 1 99 ? -9.779 9.708 1.250 1.00 88.94 99 LYS A C 1
ATOM 774 O O . LYS A 1 99 ? -10.849 10.167 1.638 1.00 88.94 99 LYS A O 1
ATOM 779 N N . LYS A 1 100 ? -9.276 9.950 0.030 1.00 88.06 100 LYS A N 1
ATOM 780 C CA . LYS A 1 100 ? -9.957 10.762 -0.992 1.00 88.06 100 LYS A CA 1
ATOM 781 C C . LYS A 1 100 ? -11.251 10.109 -1.473 1.00 88.06 100 LYS A C 1
ATOM 783 O O . LYS A 1 100 ? -12.271 10.781 -1.540 1.00 88.06 100 LYS A O 1
ATOM 788 N N . ALA A 1 101 ? -11.221 8.809 -1.766 1.00 90.19 101 ALA A N 1
ATOM 789 C CA . ALA A 1 101 ? -12.399 8.066 -2.214 1.00 90.19 101 ALA A CA 1
ATOM 790 C C . ALA A 1 101 ? -13.533 8.078 -1.173 1.00 90.19 101 ALA A C 1
ATOM 792 O O . ALA A 1 101 ? -14.702 8.108 -1.541 1.00 90.19 101 ALA A O 1
ATOM 793 N N . LEU A 1 102 ? -13.181 8.083 0.116 1.00 88.56 102 LEU A N 1
ATOM 794 C CA . LEU A 1 102 ? -14.122 8.126 1.238 1.00 88.56 102 LEU A CA 1
ATOM 795 C C . LEU A 1 102 ? -14.504 9.552 1.679 1.00 88.56 102 LEU A C 1
ATOM 797 O O . LEU A 1 102 ? -15.264 9.689 2.629 1.00 88.56 102 LEU A O 1
ATOM 801 N N . GLN A 1 103 ? -13.983 10.597 1.022 1.00 86.44 103 GLN A N 1
ATOM 802 C CA . GLN A 1 103 ? -14.266 12.013 1.318 1.00 86.44 103 GLN A CA 1
ATOM 803 C C . GLN A 1 103 ? -14.040 12.419 2.789 1.00 86.44 103 GLN A C 1
ATOM 805 O O . GLN A 1 103 ? -14.768 13.231 3.352 1.00 86.44 103 GLN A O 1
ATOM 810 N N . ILE A 1 104 ? -13.008 11.866 3.433 1.00 82.19 104 ILE A N 1
ATOM 811 C CA . ILE A 1 104 ? -12.674 12.205 4.823 1.00 82.19 104 ILE A CA 1
ATOM 812 C C . ILE A 1 104 ? -11.810 13.471 4.816 1.00 82.19 104 ILE A C 1
ATOM 814 O O . ILE A 1 104 ? -10.598 13.385 4.602 1.00 82.19 104 ILE A O 1
ATOM 818 N N . ASP A 1 105 ? -12.420 14.638 5.027 1.00 72.31 105 ASP A N 1
ATOM 819 C CA . ASP A 1 105 ? -11.732 15.943 4.975 1.00 72.31 105 ASP A CA 1
ATOM 820 C C . ASP A 1 105 ? -11.097 16.359 6.318 1.00 72.31 105 ASP A C 1
ATOM 822 O O . ASP A 1 105 ? -10.258 17.256 6.390 1.00 72.31 105 ASP A O 1
ATOM 826 N N . ASP A 1 106 ? -11.424 15.654 7.403 1.00 70.19 106 ASP A N 1
ATOM 827 C CA . ASP A 1 106 ? -10.973 16.041 8.736 1.00 70.19 106 ASP A CA 1
ATOM 828 C C . ASP A 1 106 ? -9.444 16.070 8.856 1.00 70.19 106 ASP A C 1
ATOM 830 O O . ASP A 1 106 ? -8.733 15.070 8.657 1.00 70.19 106 ASP A O 1
ATOM 834 N N . LYS A 1 107 ? -8.927 17.235 9.264 1.00 73.75 107 LYS A N 1
ATOM 835 C CA . LYS A 1 107 ? -7.544 17.363 9.713 1.00 73.75 107 LYS A CA 1
ATOM 836 C C . LYS A 1 107 ? -7.417 16.615 11.042 1.00 73.75 107 LYS A C 1
ATOM 838 O O . LYS A 1 107 ? -8.104 16.952 12.009 1.00 73.75 107 LYS A O 1
ATOM 843 N N . PRO A 1 108 ? -6.558 15.589 11.126 1.00 71.88 108 PRO A N 1
ATOM 844 C CA . PRO A 1 108 ? -6.478 14.788 12.331 1.00 71.88 108 PRO A CA 1
ATOM 845 C C . PRO A 1 108 ? -5.973 15.642 13.505 1.00 71.88 108 PRO A C 1
ATOM 847 O O . PRO A 1 108 ? -4.953 16.321 13.395 1.00 71.88 108 PRO A O 1
ATOM 850 N N . LYS A 1 109 ? -6.689 15.598 14.637 1.00 75.50 109 LYS A N 1
ATOM 851 C CA . LYS A 1 109 ? -6.270 16.243 15.893 1.00 75.50 109 LYS A CA 1
ATOM 852 C C . LYS A 1 109 ? -4.919 15.682 16.345 1.00 75.50 109 LYS A C 1
ATOM 854 O O . LYS A 1 109 ? -4.725 14.466 16.285 1.00 75.50 109 LYS A O 1
ATOM 859 N N . SER A 1 110 ? -4.022 16.549 16.818 1.00 74.06 110 SER A N 1
ATOM 860 C CA . SER A 1 110 ? -2.731 16.129 17.378 1.00 74.06 110 SER A CA 1
ATOM 861 C C . SER A 1 110 ? -2.946 15.146 18.523 1.00 74.06 110 SER A C 1
ATOM 863 O O . SER A 1 110 ? -3.848 15.332 19.342 1.00 74.06 110 SER A O 1
ATOM 865 N N . LEU A 1 111 ? -2.108 14.114 18.595 1.00 73.19 111 LEU A N 1
ATOM 866 C CA . LEU A 1 111 ? -2.034 13.302 19.804 1.00 73.19 111 LEU A CA 1
ATOM 867 C C . LEU A 1 111 ? -1.312 14.104 20.899 1.00 73.19 111 LEU A C 1
ATOM 869 O O . LEU A 1 111 ? -0.410 14.885 20.575 1.00 73.19 111 LEU A O 1
ATOM 873 N N . PRO A 1 112 ? -1.697 13.944 22.176 1.00 71.62 112 PRO A N 1
ATOM 874 C CA . PRO A 1 112 ? -0.912 14.482 23.276 1.00 71.62 112 PRO A CA 1
ATOM 875 C C . PRO A 1 112 ? 0.475 13.834 23.252 1.00 71.62 112 PRO A C 1
ATOM 877 O O . PRO A 1 112 ? 0.596 12.628 23.015 1.00 71.62 112 PRO A O 1
ATOM 880 N N . LEU A 1 113 ? 1.526 14.625 23.481 1.00 69.44 113 LEU A N 1
ATOM 881 C CA . LEU A 1 113 ? 2.860 14.060 23.647 1.00 69.44 113 LEU A CA 1
ATOM 882 C C . LEU A 1 113 ? 2.863 13.179 24.897 1.00 69.44 113 LEU A C 1
ATOM 884 O O . LEU A 1 113 ? 2.553 13.636 25.996 1.00 69.44 113 LEU A O 1
ATOM 888 N N . THR A 1 114 ? 3.261 11.922 24.733 1.00 68.00 114 THR A N 1
ATOM 889 C CA . THR A 1 114 ? 3.676 11.090 25.859 1.00 68.00 114 THR A CA 1
ATOM 890 C C . THR A 1 114 ? 4.991 11.649 26.385 1.00 68.00 114 THR A C 1
ATOM 892 O O . THR A 1 114 ? 6.053 11.402 25.814 1.00 68.00 114 THR A O 1
ATOM 895 N N . MET A 1 115 ? 4.910 12.451 27.441 1.00 68.31 115 MET A N 1
ATOM 896 C CA . MET A 1 115 ? 6.080 12.935 28.159 1.00 68.31 115 MET A CA 1
ATOM 897 C C . MET A 1 115 ? 6.641 11.809 29.024 1.00 68.31 115 MET A C 1
ATOM 899 O O . MET A 1 115 ? 5.894 11.134 29.732 1.00 68.31 115 MET A O 1
ATOM 903 N N . ASN A 1 116 ? 7.958 11.603 28.966 1.00 76.12 116 ASN A N 1
ATOM 904 C CA . ASN A 1 116 ? 8.629 10.713 29.907 1.00 76.12 116 ASN A CA 1
ATOM 905 C C . ASN A 1 116 ? 8.468 11.306 31.322 1.00 76.12 116 ASN A C 1
ATOM 907 O O . ASN A 1 116 ? 8.915 12.435 31.531 1.00 76.12 116 ASN A O 1
ATOM 911 N N . PRO A 1 117 ? 7.883 10.587 32.295 1.00 67.69 117 PRO A N 1
ATOM 912 C CA . PRO A 1 117 ? 7.730 11.092 33.661 1.00 67.69 117 PRO A CA 1
ATOM 913 C C . PRO A 1 117 ? 9.071 11.427 34.334 1.00 67.69 117 PRO A C 1
ATOM 915 O O . PRO A 1 117 ? 9.116 12.272 35.220 1.00 67.69 117 PRO A O 1
ATOM 918 N N . LEU A 1 118 ? 10.181 10.833 33.883 1.00 70.31 118 LEU A N 1
ATOM 919 C CA . LEU A 1 118 ? 11.528 11.144 34.373 1.00 70.31 118 LEU A CA 1
ATOM 920 C C . LEU A 1 118 ? 12.089 12.465 33.823 1.00 70.31 118 LEU A C 1
ATOM 922 O O . LEU A 1 118 ? 13.033 13.006 34.388 1.00 70.31 118 LEU A O 1
ATOM 926 N N . ALA A 1 119 ? 11.512 13.004 32.744 1.00 64.25 119 ALA A N 1
ATOM 927 C CA . ALA A 1 119 ? 11.918 14.288 32.169 1.00 64.25 119 ALA A CA 1
ATOM 928 C C . ALA A 1 119 ? 11.356 15.500 32.943 1.00 64.25 119 ALA A C 1
ATOM 930 O O . ALA A 1 119 ? 11.684 16.632 32.608 1.00 64.25 119 ALA A O 1
ATOM 931 N N . TYR A 1 120 ? 10.521 15.269 33.966 1.00 56.56 120 TYR A N 1
ATOM 932 C CA . TYR A 1 120 ? 9.961 16.307 34.843 1.00 56.56 120 TYR A CA 1
ATOM 933 C C . TYR A 1 120 ? 10.951 16.771 35.931 1.00 56.56 120 TYR A C 1
ATOM 935 O O . TYR A 1 120 ? 10.808 17.851 36.496 1.00 56.56 120 TYR A O 1
ATOM 943 N N . CYS A 1 121 ? 11.994 15.987 36.218 1.00 50.03 121 CYS A N 1
ATOM 944 C CA . CYS A 1 121 ? 12.959 16.289 37.275 1.00 50.03 121 CYS A CA 1
ATOM 945 C C . CYS A 1 121 ? 14.108 17.179 36.774 1.00 50.03 121 CYS A C 1
ATOM 947 O O . CYS A 1 121 ? 15.265 16.767 36.765 1.00 50.03 121 CYS A O 1
ATOM 949 N N . SER A 1 122 ? 13.799 18.403 36.354 1.00 53.78 122 SER A N 1
ATOM 950 C CA . SER A 1 122 ? 14.804 19.466 36.198 1.00 53.78 122 SER A CA 1
ATOM 951 C C . SER A 1 122 ? 14.394 20.779 36.865 1.00 53.78 122 SER A C 1
ATOM 953 O O . SER A 1 122 ? 14.994 21.816 36.600 1.00 53.78 122 SER A O 1
ATOM 955 N N . GLU A 1 123 ? 13.395 20.747 37.747 1.00 53.56 123 GLU A N 1
ATOM 956 C CA . GLU A 1 123 ? 13.233 21.780 38.769 1.00 53.56 123 GLU A CA 1
ATOM 957 C C . GLU A 1 123 ? 14.046 21.370 40.004 1.00 53.56 123 GLU A C 1
ATOM 959 O O . GLU A 1 123 ? 14.047 20.185 40.360 1.00 53.56 123 GLU A O 1
ATOM 964 N N . PRO A 1 124 ? 14.782 22.295 40.651 1.00 46.81 124 PRO A N 1
ATOM 965 C CA . PRO A 1 124 ? 15.551 21.958 41.836 1.00 46.81 124 PRO A CA 1
ATOM 966 C C . PRO A 1 124 ? 14.576 21.466 42.901 1.00 46.81 124 PRO A C 1
ATOM 968 O O . PRO A 1 124 ? 13.715 22.215 43.361 1.00 46.81 124 PRO A O 1
ATOM 971 N N . LEU A 1 125 ? 14.720 20.187 43.257 1.00 46.81 125 LEU A N 1
ATOM 972 C CA . LEU A 1 125 ? 14.059 19.554 44.386 1.00 46.81 125 LEU A CA 1
ATOM 973 C C . LEU A 1 125 ? 14.184 20.512 45.569 1.00 46.81 125 LEU A C 1
ATOM 975 O O . LEU A 1 125 ? 15.285 20.740 46.072 1.00 46.81 125 LEU A O 1
ATOM 979 N N . ILE A 1 126 ? 13.062 21.137 45.921 1.00 45.81 126 ILE A N 1
ATOM 980 C CA . ILE A 1 126 ? 12.968 22.144 46.968 1.00 45.81 126 ILE A CA 1
ATOM 981 C C . ILE A 1 126 ? 13.703 21.574 48.174 1.00 45.81 126 ILE A C 1
ATOM 983 O O . ILE A 1 126 ? 13.358 20.494 48.657 1.00 45.81 126 ILE A O 1
ATOM 987 N N . THR A 1 127 ? 14.755 22.270 48.602 1.00 44.91 127 THR A N 1
ATOM 988 C CA . THR A 1 127 ? 15.525 21.972 49.804 1.00 44.91 127 THR A CA 1
ATOM 989 C C . THR A 1 127 ? 14.549 21.878 50.972 1.00 44.91 127 THR A C 1
ATOM 991 O O . THR A 1 127 ? 14.192 22.889 51.574 1.00 44.91 127 THR A O 1
ATOM 994 N N . ALA A 1 128 ? 14.076 20.667 51.271 1.00 42.66 128 ALA A N 1
ATOM 995 C CA . ALA A 1 128 ? 13.303 20.388 52.464 1.00 42.66 128 ALA A CA 1
ATOM 996 C C . ALA A 1 128 ? 14.264 20.571 53.636 1.00 42.66 128 ALA A C 1
ATOM 998 O O . ALA A 1 128 ? 15.117 19.733 53.935 1.00 42.66 128 ALA A O 1
ATOM 999 N N . THR A 1 129 ? 14.182 21.754 54.230 1.00 44.41 129 THR A N 1
ATOM 1000 C CA . THR A 1 129 ? 14.876 22.126 55.447 1.00 44.41 129 THR A CA 1
ATOM 1001 C C . THR A 1 129 ? 14.656 21.045 56.501 1.00 44.41 129 THR A C 1
ATOM 1003 O O . THR A 1 129 ? 13.542 20.574 56.728 1.00 44.41 129 THR A O 1
ATOM 1006 N N . LYS A 1 130 ? 15.757 20.635 57.142 1.00 50.84 130 LYS A N 1
ATOM 1007 C CA . LYS A 1 130 ? 15.785 19.794 58.342 1.00 50.84 130 LYS A CA 1
ATOM 1008 C C . LYS A 1 130 ? 14.830 20.358 59.403 1.00 50.84 130 LYS A C 1
ATOM 1010 O O . LYS A 1 130 ? 15.242 21.147 60.246 1.00 50.84 130 LYS A O 1
ATOM 1015 N N . VAL A 1 131 ? 13.585 19.906 59.421 1.00 51.84 131 VAL A N 1
ATOM 1016 C CA . VAL A 1 131 ? 12.737 19.960 60.611 1.00 51.84 131 VAL A CA 1
ATOM 1017 C C . VAL A 1 131 ? 12.312 18.530 60.876 1.00 51.84 131 VAL A C 1
ATOM 1019 O O . VAL A 1 131 ? 11.429 17.984 60.228 1.00 51.84 131 VAL A O 1
ATOM 1022 N N . THR A 1 132 ? 13.037 17.887 61.785 1.00 51.97 132 THR A N 1
ATOM 1023 C CA . THR A 1 132 ? 12.761 16.527 62.245 1.00 51.97 132 THR A CA 1
ATOM 1024 C C . THR A 1 132 ? 11.371 16.476 62.884 1.00 51.97 132 THR A C 1
ATOM 1026 O O . THR A 1 132 ? 11.163 17.119 63.916 1.00 51.97 132 THR A O 1
ATOM 1029 N N . PRO A 1 133 ? 10.413 15.687 62.362 1.00 50.69 133 PRO A N 1
ATOM 1030 C CA . PRO A 1 133 ? 9.134 15.503 63.023 1.00 50.69 133 PRO A CA 1
ATOM 1031 C C . PRO A 1 133 ? 9.284 14.426 64.108 1.00 50.69 133 PRO A C 1
ATOM 1033 O O . PRO A 1 133 ? 8.727 13.336 64.015 1.00 50.69 133 PRO A O 1
ATOM 1036 N N . LYS A 1 134 ? 10.015 14.752 65.184 1.00 58.44 134 LYS A N 1
ATOM 1037 C CA . LYS A 1 134 ? 10.100 13.925 66.405 1.00 58.44 134 LYS A CA 1
ATOM 1038 C C . LYS A 1 134 ? 8.730 13.455 66.949 1.00 58.44 134 LYS A C 1
ATOM 1040 O O . LYS A 1 134 ? 8.685 12.366 67.518 1.00 58.44 134 LYS A O 1
ATOM 1045 N N . PRO A 1 135 ? 7.611 14.203 66.803 1.00 60.38 135 PRO A N 1
ATOM 1046 C CA . PRO A 1 135 ? 6.300 13.730 67.256 1.00 60.38 135 PRO A CA 1
ATOM 1047 C C . PRO 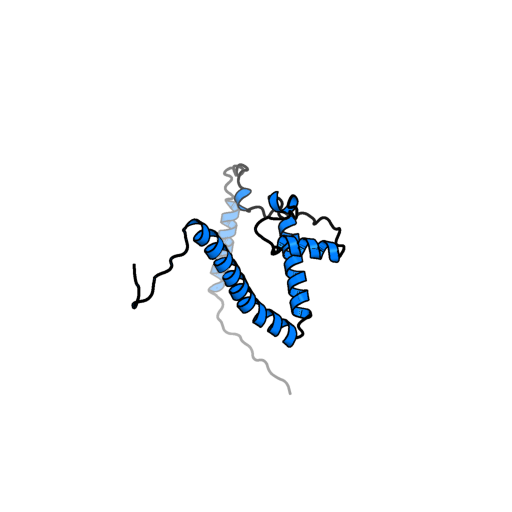A 1 135 ? 5.739 12.576 66.414 1.00 60.38 135 PRO A C 1
ATOM 1049 O O . PRO A 1 135 ? 5.093 11.685 66.961 1.00 60.38 135 PRO A O 1
ATOM 1052 N N . LEU A 1 136 ? 6.000 12.574 65.101 1.00 60.28 136 LEU A N 1
ATOM 1053 C CA . LEU A 1 136 ? 5.427 11.603 64.165 1.00 60.28 136 LEU A CA 1
ATOM 1054 C C . LEU A 1 136 ? 6.057 10.220 64.345 1.00 60.28 136 LEU A C 1
ATOM 1056 O O . LEU A 1 136 ? 5.355 9.215 64.383 1.00 60.28 136 LEU A O 1
ATOM 1060 N N . GLU A 1 137 ? 7.369 10.183 64.557 1.00 64.38 137 GLU A N 1
ATOM 1061 C CA . GLU A 1 137 ? 8.110 8.948 64.815 1.00 64.38 137 GLU A CA 1
ATOM 1062 C C . GLU A 1 137 ? 7.706 8.321 66.163 1.00 64.38 137 GLU A C 1
ATOM 1064 O O . GLU A 1 137 ? 7.554 7.105 66.286 1.00 64.38 137 GLU A O 1
ATOM 1069 N N . LYS A 1 138 ? 7.425 9.152 67.179 1.00 70.56 138 LYS A N 1
ATOM 1070 C CA . LYS A 1 138 ? 6.919 8.694 68.483 1.00 70.56 138 LYS A CA 1
ATOM 1071 C C . LYS A 1 138 ? 5.511 8.103 68.375 1.00 70.56 138 LYS A C 1
ATOM 1073 O O . LYS A 1 138 ? 5.252 7.052 68.958 1.00 70.56 138 LYS A O 1
ATOM 1078 N N . ALA A 1 139 ? 4.633 8.745 67.602 1.00 72.06 139 ALA A N 1
ATOM 1079 C CA . ALA A 1 139 ? 3.277 8.262 67.353 1.00 72.06 139 ALA A CA 1
ATOM 1080 C C . ALA A 1 139 ? 3.275 6.938 66.571 1.00 72.06 139 ALA A C 1
ATOM 1082 O O . ALA A 1 139 ? 2.557 6.006 66.934 1.00 72.06 139 ALA A O 1
ATOM 1083 N N . GLN A 1 140 ? 4.134 6.816 65.554 1.00 70.19 140 GLN A N 1
ATOM 1084 C CA . GLN A 1 140 ? 4.293 5.583 64.777 1.00 70.19 140 GLN A CA 1
ATOM 1085 C C . GLN A 1 140 ? 4.813 4.431 65.646 1.00 70.19 140 GLN A C 1
ATOM 1087 O O . GLN A 1 140 ? 4.233 3.345 65.653 1.00 70.19 140 GLN A O 1
ATOM 1092 N N . ASN A 1 141 ? 5.838 4.679 66.463 1.00 69.31 141 ASN A N 1
ATOM 1093 C CA . ASN A 1 141 ? 6.409 3.655 67.339 1.00 69.31 141 ASN A CA 1
ATOM 1094 C C . ASN A 1 141 ? 5.453 3.228 68.469 1.00 69.31 141 ASN A C 1
ATOM 1096 O O . ASN A 1 141 ? 5.474 2.072 68.898 1.00 69.31 141 ASN A O 1
ATOM 1100 N N . GLN A 1 142 ? 4.578 4.125 68.934 1.00 74.50 142 GLN A N 1
ATOM 1101 C CA . GLN A 1 142 ? 3.534 3.798 69.909 1.00 74.50 142 GLN A CA 1
ATOM 1102 C C . GLN A 1 142 ? 2.410 2.955 69.288 1.00 74.50 142 GLN A C 1
ATOM 1104 O O . GLN A 1 142 ? 1.973 1.981 69.903 1.00 74.50 142 GLN A O 1
ATOM 1109 N N . ALA A 1 143 ? 1.994 3.264 68.056 1.00 74.12 143 ALA A N 1
ATOM 1110 C CA . ALA A 1 143 ? 1.007 2.472 67.323 1.00 74.12 143 ALA A CA 1
ATOM 1111 C C . ALA A 1 143 ? 1.503 1.038 67.070 1.00 74.12 143 ALA A C 1
ATOM 1113 O O . ALA A 1 143 ? 0.780 0.076 67.328 1.00 74.12 143 ALA A O 1
ATOM 1114 N N . PHE A 1 144 ? 2.769 0.875 66.673 1.00 69.25 144 PHE A N 1
ATOM 1115 C CA . PHE A 1 144 ? 3.362 -0.450 66.479 1.00 69.25 144 PHE A CA 1
ATOM 1116 C C . PHE A 1 144 ? 3.400 -1.286 67.764 1.00 69.25 144 PHE A C 1
ATOM 1118 O O . PHE A 1 144 ? 3.139 -2.489 67.709 1.00 69.25 144 PHE A O 1
ATOM 1125 N N . ARG A 1 145 ? 3.657 -0.675 68.930 1.00 68.62 145 ARG A N 1
ATOM 1126 C CA . ARG A 1 145 ? 3.626 -1.377 70.228 1.00 68.62 145 ARG A CA 1
ATOM 1127 C C . ARG A 1 145 ? 2.225 -1.837 70.628 1.00 68.62 145 ARG A C 1
ATOM 1129 O O . ARG A 1 145 ? 2.091 -2.928 71.170 1.00 68.62 145 ARG A O 1
ATOM 1136 N N . LEU A 1 146 ? 1.195 -1.039 70.354 1.00 69.69 146 LEU A N 1
ATOM 1137 C CA . LEU A 1 146 ? -0.196 -1.412 70.640 1.00 69.69 146 LEU A CA 1
ATOM 1138 C C . LEU A 1 146 ? -0.654 -2.585 69.767 1.00 69.69 146 LEU A C 1
ATOM 1140 O O . LEU A 1 146 ? -1.256 -3.531 70.270 1.00 69.69 146 LEU A O 1
ATOM 1144 N N . ILE A 1 147 ? -0.297 -2.561 68.481 1.00 67.69 147 ILE A N 1
ATOM 1145 C CA . ILE A 1 147 ? -0.645 -3.625 67.533 1.00 67.69 147 ILE A CA 1
ATOM 1146 C C . ILE A 1 147 ? 0.089 -4.922 67.889 1.00 67.69 147 ILE A C 1
ATOM 1148 O O . ILE A 1 147 ? -0.521 -5.980 67.961 1.00 67.69 147 ILE A O 1
ATOM 1152 N N . THR A 1 148 ? 1.391 -4.852 68.170 1.00 61.41 148 THR A N 1
ATOM 1153 C CA . THR A 1 148 ? 2.194 -6.050 68.479 1.00 61.41 148 THR A CA 1
ATOM 1154 C C . THR A 1 148 ? 1.969 -6.594 69.892 1.00 61.41 148 THR A C 1
ATOM 1156 O O . THR A 1 148 ? 2.146 -7.791 70.114 1.00 61.41 148 THR A O 1
ATOM 1159 N N . GLY A 1 149 ? 1.527 -5.760 70.840 1.00 60.53 149 GLY A N 1
ATOM 1160 C CA . GLY A 1 149 ? 1.141 -6.185 72.188 1.00 60.53 149 GLY A CA 1
ATOM 1161 C C . GLY A 1 149 ? -0.214 -6.899 72.246 1.00 60.53 149 GLY A C 1
ATOM 1162 O O . GLY A 1 149 ? -0.359 -7.849 73.011 1.00 60.53 149 GLY A O 1
ATOM 1163 N N . GLY A 1 150 ? -1.182 -6.500 71.410 1.00 54.25 150 GLY A N 1
ATOM 1164 C CA . GLY A 1 150 ? -2.536 -7.076 71.400 1.00 54.25 150 GLY A CA 1
ATOM 1165 C C . GLY A 1 150 ? -2.647 -8.480 70.791 1.00 54.25 150 GLY A C 1
ATOM 1166 O O . GLY A 1 150 ? -3.607 -9.194 71.062 1.00 54.25 150 GLY A O 1
ATOM 1167 N N . ILE A 1 151 ? -1.657 -8.913 70.003 1.00 52.69 151 ILE A N 1
ATOM 1168 C CA . ILE A 1 151 ? -1.690 -10.210 69.300 1.00 52.69 151 ILE A CA 1
ATOM 1169 C C . ILE A 1 151 ? -1.291 -11.376 70.230 1.00 52.69 151 ILE A C 1
ATOM 1171 O O . ILE A 1 151 ? -1.569 -12.532 69.930 1.00 52.69 151 ILE A O 1
ATOM 1175 N N . LYS A 1 152 ? -0.681 -11.107 71.394 1.00 49.28 152 LYS A N 1
ATOM 1176 C CA . LYS A 1 152 ? -0.219 -12.160 72.321 1.00 49.28 152 LYS A CA 1
ATOM 1177 C C . LYS A 1 152 ? -1.273 -12.687 73.305 1.00 49.28 152 LYS A C 1
ATOM 1179 O O . LYS A 1 152 ? -0.968 -13.643 74.010 1.00 49.28 152 LYS A O 1
ATOM 1184 N N . SER A 1 153 ? -2.470 -12.099 73.389 1.00 51.69 153 SER A N 1
ATOM 1185 C CA . SER A 1 153 ? -3.413 -12.381 74.489 1.00 51.69 153 SER A CA 1
ATOM 1186 C C . SER A 1 153 ? 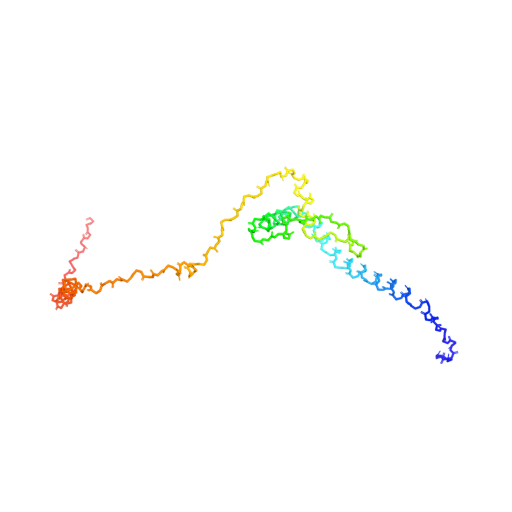-4.839 -12.763 74.079 1.00 51.69 153 SER A C 1
ATOM 1188 O O . SER A 1 153 ? -5.746 -12.627 74.893 1.00 51.69 153 SER A O 1
ATOM 1190 N N . THR A 1 154 ? -5.072 -13.262 72.864 1.00 46.75 154 THR A N 1
ATOM 1191 C CA . THR A 1 154 ? -6.366 -13.883 72.524 1.00 46.75 154 THR A CA 1
ATOM 1192 C C . THR A 1 154 ? -6.185 -15.386 72.301 1.00 46.75 154 THR A C 1
ATOM 1194 O O . THR A 1 154 ? -5.572 -15.789 71.313 1.00 46.75 154 THR A O 1
ATOM 1197 N N . PRO A 1 155 ? -6.664 -16.245 73.220 1.00 41.25 155 PRO A N 1
ATOM 1198 C CA . PRO A 1 155 ? -6.789 -17.668 72.948 1.00 41.25 155 PRO A CA 1
ATOM 1199 C C . PRO A 1 155 ? -7.867 -17.876 71.880 1.00 41.25 155 PRO A C 1
ATOM 1201 O O . PRO A 1 155 ? -8.968 -17.333 71.981 1.00 41.25 155 PRO A O 1
ATOM 1204 N N . ILE A 1 156 ? -7.539 -18.661 70.857 1.00 46.94 156 ILE A N 1
ATOM 1205 C CA . ILE A 1 156 ? -8.490 -19.187 69.876 1.00 46.94 156 ILE A CA 1
ATOM 1206 C C . ILE A 1 156 ? -9.307 -20.265 70.592 1.00 46.94 156 ILE A C 1
ATOM 1208 O O . ILE A 1 156 ? -8.887 -21.414 70.607 1.00 46.94 156 ILE A O 1
ATOM 1212 N N . ASP A 1 157 ? -10.417 -19.899 71.236 1.00 48.47 157 ASP A N 1
ATOM 1213 C CA . ASP A 1 157 ? -11.479 -20.857 71.571 1.00 48.47 157 ASP A CA 1
ATOM 1214 C C . ASP A 1 157 ? -12.762 -20.138 72.019 1.00 48.47 157 ASP A C 1
ATOM 1216 O O . ASP A 1 157 ? -12.925 -19.869 73.199 1.00 48.47 157 ASP A O 1
ATOM 1220 N N . VAL A 1 158 ? -13.644 -19.774 71.076 1.00 44.03 158 VAL A N 1
ATOM 1221 C CA . VAL A 1 158 ? -15.120 -19.824 71.212 1.00 44.03 158 VAL A CA 1
ATOM 1222 C C . VAL A 1 158 ? -15.710 -19.733 69.796 1.00 44.03 158 VAL A C 1
ATOM 1224 O O . VAL A 1 158 ? -15.970 -18.648 69.279 1.00 44.03 158 VAL A O 1
ATOM 1227 N N . MET A 1 159 ? -15.946 -20.876 69.155 1.00 41.53 159 MET A N 1
ATOM 1228 C CA . MET A 1 159 ? -16.871 -20.980 68.023 1.00 41.53 159 MET A CA 1
ATOM 1229 C C . MET A 1 159 ? -18.113 -21.712 68.541 1.00 41.53 159 MET A C 1
ATOM 1231 O O . MET A 1 159 ? -18.122 -22.934 68.658 1.00 41.53 159 MET A O 1
ATOM 1235 N N . LEU A 1 160 ? -19.130 -20.948 68.960 1.00 41.22 160 LEU A N 1
ATOM 1236 C CA . LEU A 1 160 ? -20.426 -21.490 69.383 1.00 41.22 160 LEU A CA 1
ATOM 1237 C C . LEU A 1 160 ? -21.223 -21.998 68.163 1.00 41.22 160 LEU A C 1
ATOM 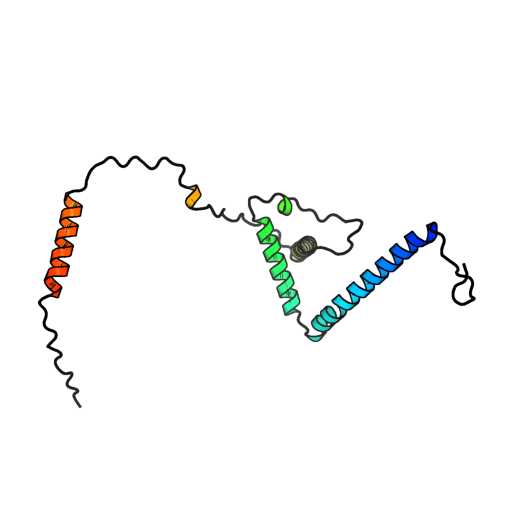1239 O O . LEU A 1 160 ? -21.108 -21.427 67.075 1.00 41.22 160 LEU A O 1
ATOM 1243 N N . PRO A 1 161 ? -22.017 -23.073 68.327 1.00 47.06 161 PRO A N 1
ATOM 1244 C CA . PRO A 1 161 ? -22.575 -23.850 67.231 1.00 47.06 161 PRO A CA 1
ATOM 1245 C C . PRO A 1 161 ? -23.815 -23.188 66.624 1.00 47.06 161 PRO A C 1
ATOM 1247 O O . PRO A 1 161 ? -24.697 -22.699 67.327 1.00 47.06 161 PRO A O 1
ATOM 1250 N N . VAL A 1 162 ? -23.901 -23.245 65.295 1.00 47.06 162 VAL A N 1
ATOM 1251 C CA . VAL A 1 162 ? -25.119 -22.962 64.530 1.00 47.06 162 VAL A CA 1
ATOM 1252 C C . VAL A 1 162 ? -26.100 -24.109 64.769 1.00 47.06 162 VAL A C 1
ATOM 1254 O O . VAL A 1 162 ? -25.927 -25.203 64.234 1.00 47.06 162 VAL A O 1
ATOM 1257 N N . THR A 1 163 ? -27.125 -23.881 65.587 1.00 45.28 163 THR A N 1
ATOM 1258 C CA . THR A 1 163 ? -28.281 -24.775 65.683 1.00 45.28 163 THR A CA 1
ATOM 1259 C C . THR A 1 163 ? -29.264 -24.450 64.560 1.00 45.28 163 THR A C 1
ATOM 1261 O O . THR A 1 163 ? -29.858 -23.374 64.510 1.00 45.28 163 THR A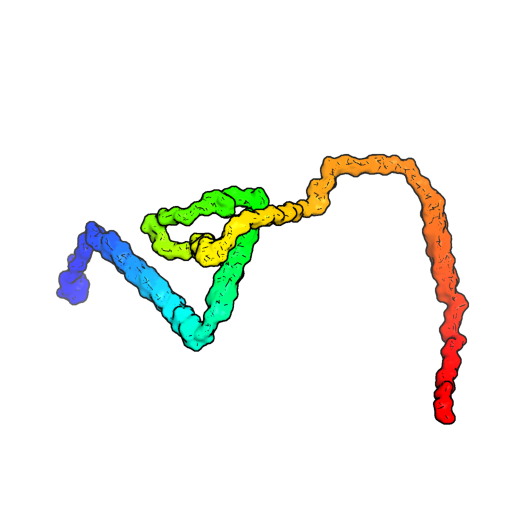 O 1
ATOM 1264 N N . GLY A 1 164 ? -29.417 -25.394 63.631 1.00 42.56 164 GLY A N 1
ATOM 1265 C CA . GLY A 1 164 ? -30.520 -25.418 62.676 1.00 42.56 164 GLY A CA 1
ATOM 1266 C C . GLY A 1 164 ? -31.820 -25.804 63.380 1.00 42.56 164 GLY A C 1
ATOM 1267 O O . GLY A 1 164 ? -31.842 -26.749 64.167 1.00 42.56 164 GLY A O 1
ATOM 1268 N N . SER A 1 165 ? -32.885 -25.060 63.096 1.00 41.09 165 SER A N 1
ATOM 1269 C CA . SER A 1 165 ? -34.265 -25.437 63.403 1.00 41.09 165 SER A CA 1
ATOM 1270 C C . SER A 1 165 ? -34.901 -26.025 62.143 1.00 41.09 165 SER A C 1
ATOM 1272 O O . SER A 1 165 ? -34.838 -25.425 61.070 1.00 41.09 165 SER A O 1
ATOM 1274 N N . THR A 1 166 ? -35.469 -27.218 62.294 1.00 45.59 166 THR A N 1
ATOM 1275 C CA . THR A 1 166 ? -36.563 -27.764 61.479 1.00 45.59 166 THR A CA 1
ATOM 1276 C C . THR A 1 166 ? -37.843 -27.649 62.277 1.00 45.59 166 THR A C 1
ATOM 1278 O O . THR A 1 166 ? -37.757 -27.948 63.492 1.00 45.59 166 THR A O 1
#

Secondary structure (DSSP, 8-state):
-EETTEE--PPPHHHHHHHHHHHHHHHHHHHHHHHHHHHHHHHHHTT-HHHHHHHHHHHHHHHHHHHT-TT-HHHHS------SS--SPPHHHHHHHHHHHTT--PPPPPPPP---GGGGTTS----------HHHHHHHHHHHHHHHHHTTS--S----------

Sequence (166 aa):
MLYCCAPLITATEVTLEPLEKTHNKALRLITGGIKSIPIDAMLLVTGSTAICSLFKEKALIMYLKLLRIAMDRFFSTYENRTRHLKTQSGLIQKAMELKKALQIDDKPKSLPLTMNPLAYCSEPLITATKVTPKPLEKAQNQAFRLITGGIKSTPIDVMLPVTGST